Protein AF-A0ABD0QCH3-F1 (afdb_monomer_lite)

Organism: Cirrhinus mrigala (NCBI:txid683832)

Foldseek 3Di:
DADDPNDDDDQQDWDWDQDPLRFIWIKGFNPPVPRDIDIFGFQQWDDDPSDIDGAQDWDWDDDPNDIDIDGDRTTDD

Sequence (77 aa):
WCHDNGHNYRIGEKWDRHAENGHMMSCTCLGNGKGEFKCEPHESTCYDDGKLYQVGNQWQKEYLGAICTCTCYGGQQ

Secondary structure (DSSP, 8-state):
-EEETTEEE-TT-EEEEE-TTS-EEEEEE---SS--EEEEE-TTEEEETTEEEETT-EEEEEETTEEEEEE---S--

pLDDT: mean 91.64, std 6.99, range [50.69, 97.56]

Radius of gyration: 15.86 Å; chains: 1; bounding box: 35×22×40 Å

Structure (mmCIF, N/CA/C/O backbone):
data_AF-A0ABD0QCH3-F1
#
_entry.id   AF-A0ABD0QCH3-F1
#
loop_
_atom_site.group_PDB
_atom_site.id
_atom_site.type_symbol
_atom_site.label_atom_id
_atom_site.label_alt_id
_atom_site.label_comp_id
_atom_site.label_asym_id
_atom_site.label_entity_id
_atom_site.label_seq_id
_atom_site.pdbx_PDB_ins_code
_atom_site.Cartn_x
_atom_site.Cartn_y
_atom_site.Cartn_z
_atom_site.occupancy
_atom_site.B_iso_or_equiv
_atom_site.auth_seq_id
_atom_site.auth_comp_id
_atom_site.auth_asym_id
_atom_site.auth_atom_id
_atom_site.pdbx_PDB_model_num
ATOM 1 N N . TRP A 1 1 ? -14.458 1.097 18.304 1.00 91.88 1 TRP A N 1
ATOM 2 C CA . TRP A 1 1 ? -13.493 2.199 18.161 1.00 91.88 1 TRP A CA 1
ATOM 3 C C . TRP A 1 1 ? -12.105 1.608 18.106 1.00 91.88 1 TRP A C 1
ATOM 5 O O . TRP A 1 1 ? -11.875 0.625 18.802 1.00 91.88 1 TRP A O 1
ATOM 15 N N . CYS A 1 2 ? -11.234 2.173 17.280 1.00 97.00 2 CYS A N 1
ATOM 16 C CA . CYS A 1 2 ? -9.821 1.822 17.184 1.00 97.00 2 CYS A CA 1
ATOM 17 C C . CYS A 1 2 ? -8.977 3.032 17.570 1.00 97.00 2 CYS A C 1
ATOM 19 O O . CYS A 1 2 ? -9.422 4.169 17.404 1.00 97.00 2 CYS A O 1
ATOM 21 N N . HIS A 1 3 ? -7.782 2.775 18.085 1.00 95.25 3 HIS A N 1
ATOM 22 C CA . HIS A 1 3 ? -6.837 3.807 18.482 1.00 95.25 3 HIS A CA 1
ATOM 23 C C . HIS A 1 3 ? -5.502 3.554 17.784 1.00 95.25 3 HIS A C 1
ATOM 25 O O . HIS A 1 3 ? -4.950 2.463 17.913 1.00 95.25 3 HIS A O 1
ATOM 31 N N . ASP A 1 4 ? -5.006 4.542 17.046 1.00 94.25 4 ASP A N 1
ATOM 32 C CA . ASP A 1 4 ? -3.726 4.477 16.334 1.00 94.25 4 ASP A CA 1
ATOM 33 C C . ASP A 1 4 ? -3.071 5.864 16.353 1.00 94.25 4 ASP A C 1
ATOM 35 O O . ASP A 1 4 ? -3.745 6.870 16.140 1.00 94.25 4 ASP A O 1
ATOM 39 N N . ASN A 1 5 ? -1.772 5.927 16.665 1.00 91.50 5 ASN A N 1
ATOM 40 C CA . ASN A 1 5 ? -0.971 7.161 16.718 1.00 91.50 5 ASN A CA 1
ATOM 41 C C . ASN A 1 5 ? -1.623 8.355 17.457 1.00 91.50 5 ASN A C 1
ATOM 43 O O . ASN A 1 5 ? -1.489 9.503 17.041 1.00 91.50 5 ASN A O 1
ATOM 47 N N . GLY A 1 6 ? -2.336 8.105 18.561 1.00 92.19 6 GLY A N 1
ATOM 48 C CA . GLY A 1 6 ? -2.995 9.159 19.345 1.00 92.19 6 GLY A CA 1
ATOM 49 C C . GLY A 1 6 ? -4.344 9.631 18.786 1.00 92.19 6 GLY A C 1
ATOM 50 O O . GLY A 1 6 ? -5.007 10.456 19.415 1.00 92.19 6 GLY A O 1
ATOM 51 N N . HIS A 1 7 ? -4.791 9.080 17.657 1.00 94.88 7 HIS A N 1
ATOM 52 C CA . HIS A 1 7 ? -6.090 9.348 17.049 1.00 94.88 7 HIS A CA 1
ATOM 53 C C . HIS A 1 7 ? -7.083 8.212 17.317 1.00 94.88 7 HIS A C 1
ATOM 55 O O . HIS A 1 7 ? -6.710 7.062 17.553 1.00 94.88 7 HIS A O 1
ATOM 61 N N . ASN A 1 8 ? -8.375 8.548 17.295 1.00 95.62 8 ASN A N 1
ATOM 62 C CA . ASN A 1 8 ? -9.464 7.598 17.502 1.00 95.62 8 ASN A CA 1
ATOM 63 C C . ASN A 1 8 ? -10.302 7.484 16.234 1.00 95.62 8 ASN A C 1
ATOM 65 O O . ASN A 1 8 ? -10.776 8.495 15.724 1.00 95.62 8 ASN A O 1
ATOM 69 N N . TYR A 1 9 ? -10.547 6.250 15.809 1.00 97.12 9 TYR A N 1
ATOM 70 C CA . TYR A 1 9 ? -11.273 5.924 14.586 1.00 97.12 9 TYR A CA 1
ATOM 71 C C . TYR A 1 9 ? -12.522 5.100 14.908 1.00 97.12 9 TYR A C 1
ATOM 73 O O . TYR A 1 9 ? -12.512 4.195 15.760 1.00 97.12 9 TYR A O 1
ATOM 81 N N . ARG A 1 10 ? -13.634 5.415 14.245 1.00 97.12 10 ARG A N 1
ATOM 82 C CA . ARG A 1 10 ? -14.895 4.668 14.353 1.00 97.12 10 ARG A CA 1
ATOM 83 C C . ARG A 1 10 ? -14.790 3.343 13.607 1.00 97.12 10 ARG A C 1
ATOM 85 O O . ARG A 1 10 ? -13.990 3.188 12.698 1.00 97.12 10 ARG A O 1
ATOM 92 N N . ILE A 1 11 ? -15.617 2.370 13.984 1.00 96.88 11 ILE A N 1
ATOM 93 C CA . ILE A 1 11 ? -15.689 1.095 13.253 1.00 96.88 11 ILE A CA 1
ATOM 94 C C . ILE A 1 11 ? -16.134 1.375 11.812 1.00 96.88 11 ILE A C 1
ATOM 96 O O . ILE A 1 11 ? -17.117 2.085 11.611 1.00 96.88 11 ILE A O 1
ATOM 100 N N . GLY A 1 12 ? -15.396 0.839 10.840 1.00 95.56 12 GLY A N 1
ATOM 101 C CA . GLY A 1 12 ? -15.568 1.087 9.406 1.00 95.56 12 GLY A CA 1
ATOM 102 C C . GLY A 1 12 ? -14.842 2.327 8.874 1.00 95.56 12 GLY A C 1
ATOM 103 O O . GLY A 1 12 ? -14.762 2.499 7.662 1.00 95.56 12 GLY A O 1
ATOM 104 N N . GLU A 1 13 ? -14.296 3.176 9.746 1.00 97.00 13 GLU A N 1
ATOM 105 C CA . GLU A 1 13 ? -13.518 4.343 9.333 1.00 97.00 13 GLU A CA 1
ATOM 106 C C . GLU A 1 13 ? -12.174 3.915 8.742 1.00 97.00 13 GLU A C 1
ATOM 108 O O . GLU A 1 13 ? -11.541 2.972 9.240 1.00 97.00 13 GLU A O 1
ATOM 113 N N . LYS A 1 14 ? -11.760 4.622 7.685 1.00 95.62 14 LYS A N 1
ATOM 114 C CA . LYS A 1 14 ? -10.479 4.432 7.009 1.00 95.62 14 LYS A CA 1
ATOM 115 C C . LYS A 1 14 ? -9.569 5.638 7.203 1.00 95.62 14 LYS A C 1
ATOM 117 O O . LYS A 1 14 ? -10.059 6.765 7.219 1.00 95.62 14 LYS A O 1
ATOM 122 N N . TRP A 1 15 ? -8.266 5.406 7.321 1.00 95.44 15 TRP A N 1
ATOM 123 C CA . TRP A 1 15 ? -7.264 6.467 7.424 1.00 95.44 15 TRP A CA 1
ATOM 124 C C . TRP A 1 15 ? -5.940 6.066 6.790 1.00 95.44 15 TRP A C 1
ATOM 126 O O . TRP A 1 15 ? -5.625 4.881 6.672 1.00 95.44 15 TRP A O 1
ATOM 136 N N . ASP A 1 16 ? -5.155 7.079 6.444 1.00 93.75 16 ASP A N 1
ATOM 137 C CA . ASP A 1 16 ? -3.804 6.907 5.933 1.00 93.75 16 ASP A CA 1
ATOM 138 C C . ASP A 1 16 ? -2.802 6.800 7.080 1.00 93.75 16 ASP A C 1
ATOM 140 O O . ASP A 1 16 ? -2.818 7.582 8.037 1.00 93.75 16 ASP A O 1
ATOM 144 N N . ARG A 1 17 ? -1.907 5.821 6.976 1.00 92.12 17 ARG A N 1
ATOM 145 C CA . ARG A 1 17 ? -0.885 5.519 7.976 1.00 92.12 17 ARG A CA 1
ATOM 146 C C . ARG A 1 17 ? 0.469 5.358 7.306 1.00 92.12 17 ARG A C 1
ATOM 148 O O . ARG A 1 17 ? 0.619 4.578 6.370 1.00 92.12 17 ARG A O 1
ATOM 155 N N . HIS A 1 18 ? 1.479 6.037 7.843 1.00 88.81 18 HIS A N 1
ATOM 156 C CA . HIS A 1 18 ? 2.871 5.748 7.509 1.00 88.81 18 HIS A CA 1
ATOM 157 C C . HIS A 1 18 ? 3.325 4.517 8.304 1.00 88.81 18 HIS A C 1
ATOM 159 O O . HIS A 1 18 ? 3.328 4.537 9.536 1.00 88.81 18 HIS A O 1
ATOM 165 N N . ALA A 1 19 ? 3.688 3.446 7.606 1.00 84.75 19 ALA A N 1
ATOM 166 C CA . ALA A 1 19 ? 4.351 2.289 8.189 1.00 84.75 19 ALA A CA 1
ATOM 167 C C . ALA A 1 19 ? 5.789 2.636 8.618 1.00 84.75 19 ALA A C 1
ATOM 169 O O . ALA A 1 19 ? 6.358 3.638 8.186 1.00 84.75 19 ALA A O 1
ATOM 170 N N . GLU A 1 20 ? 6.400 1.788 9.448 1.00 85.00 20 GLU A N 1
ATOM 171 C CA . GLU A 1 20 ? 7.759 2.003 9.982 1.00 85.00 20 GLU A CA 1
ATOM 172 C C . GLU A 1 20 ? 8.831 2.116 8.887 1.00 85.00 20 GLU A C 1
ATOM 174 O O . GLU A 1 20 ? 9.825 2.818 9.047 1.00 85.00 20 GLU A O 1
ATOM 179 N N . ASN A 1 21 ? 8.608 1.468 7.743 1.00 82.06 21 ASN A N 1
ATOM 180 C CA . ASN A 1 21 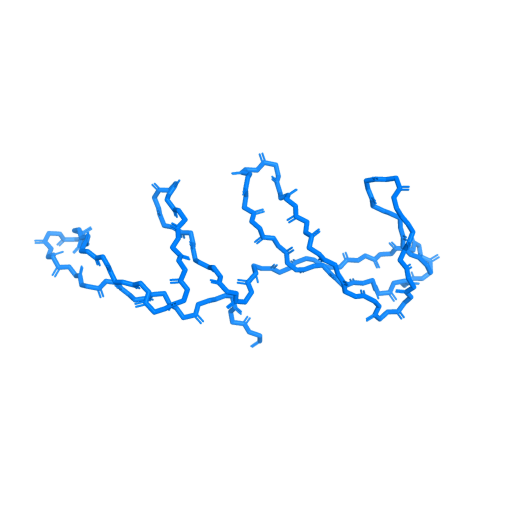? 9.465 1.547 6.559 1.00 82.06 21 ASN A CA 1
ATOM 181 C C . ASN A 1 21 ? 9.183 2.779 5.672 1.00 82.06 21 ASN A C 1
ATOM 183 O O . ASN A 1 21 ? 9.716 2.876 4.570 1.00 82.06 21 ASN A O 1
ATOM 187 N N . GLY A 1 22 ? 8.322 3.699 6.117 1.00 82.00 22 GLY A N 1
ATOM 188 C CA . GLY A 1 22 ? 7.908 4.885 5.368 1.00 82.00 22 GLY A CA 1
ATOM 189 C C . GLY A 1 22 ? 6.847 4.621 4.298 1.00 82.00 22 GLY A C 1
ATOM 190 O O . GLY A 1 22 ? 6.470 5.546 3.578 1.00 82.00 22 GLY A O 1
ATOM 191 N N . HIS A 1 23 ? 6.349 3.386 4.170 1.00 86.38 23 HIS A N 1
ATOM 192 C CA . HIS A 1 23 ? 5.309 3.074 3.196 1.00 86.38 23 HIS A CA 1
ATOM 193 C C . HIS A 1 23 ? 3.958 3.626 3.648 1.00 86.38 23 HIS A C 1
ATOM 195 O O . HIS A 1 23 ? 3.599 3.570 4.821 1.00 86.38 23 HIS A O 1
ATOM 201 N N . MET A 1 24 ? 3.191 4.126 2.693 1.00 89.06 24 MET A N 1
ATOM 202 C CA . MET A 1 24 ? 1.837 4.593 2.894 1.00 89.06 24 MET A CA 1
ATOM 203 C C . MET A 1 24 ? 0.883 3.414 2.852 1.00 89.06 24 MET A C 1
ATOM 205 O O . MET A 1 24 ? 0.913 2.598 1.926 1.00 89.06 24 MET A O 1
ATOM 209 N N . MET A 1 25 ? 0.046 3.331 3.875 1.00 92.00 25 MET A N 1
ATOM 210 C CA . MET A 1 25 ? -0.947 2.289 4.044 1.00 92.00 25 MET A CA 1
ATOM 211 C C . MET A 1 25 ? -2.322 2.902 4.247 1.00 92.00 25 MET A C 1
ATOM 213 O O . MET A 1 25 ? -2.452 3.923 4.917 1.00 92.00 25 MET A O 1
ATOM 217 N N . SER A 1 26 ? -3.343 2.227 3.734 1.00 93.44 26 SER A N 1
ATOM 218 C CA . SER A 1 26 ? -4.730 2.508 4.076 1.00 93.44 26 SER A CA 1
ATOM 219 C C . SER A 1 26 ? -5.164 1.551 5.178 1.00 93.44 26 SER A C 1
ATOM 221 O O . SER A 1 26 ? -5.128 0.331 5.008 1.00 93.44 26 SER A O 1
ATOM 223 N N . CYS A 1 27 ? -5.537 2.091 6.331 1.00 95.25 27 CYS A N 1
ATOM 224 C CA . CYS A 1 27 ? -6.005 1.325 7.476 1.00 95.25 27 CYS A CA 1
ATOM 225 C C . CYS A 1 27 ? -7.519 1.431 7.620 1.00 95.25 27 CYS A C 1
ATOM 227 O O . CYS A 1 27 ? -8.093 2.472 7.334 1.00 95.25 27 CYS A O 1
ATOM 229 N N . THR A 1 28 ? -8.169 0.361 8.076 1.00 96.56 28 THR A N 1
ATOM 230 C CA . THR A 1 28 ? -9.609 0.303 8.354 1.00 96.56 28 THR A CA 1
ATOM 231 C C . THR A 1 28 ? -9.850 -0.235 9.759 1.00 96.56 28 THR A C 1
ATOM 233 O O . THR A 1 28 ? -9.343 -1.300 10.124 1.00 96.56 28 THR A O 1
ATOM 236 N N . CYS A 1 29 ? -10.668 0.466 10.544 1.00 97.56 29 CYS A N 1
ATOM 237 C CA . CYS A 1 29 ? -11.030 0.030 11.888 1.00 97.56 29 CYS A CA 1
ATOM 238 C C . CYS A 1 29 ? -12.085 -1.080 11.832 1.00 97.56 29 CYS A C 1
ATOM 240 O O . CYS A 1 29 ? -13.212 -0.859 11.393 1.00 97.56 29 CYS A O 1
ATOM 242 N N . LEU A 1 30 ? -11.741 -2.263 12.336 1.00 97.12 30 LEU A N 1
ATOM 243 C CA . LEU A 1 30 ? -12.645 -3.415 12.419 1.00 97.12 30 LEU A CA 1
ATOM 244 C C . LEU A 1 30 ? -13.375 -3.445 13.764 1.00 97.12 30 LEU A C 1
ATOM 246 O O . LEU A 1 30 ? -14.538 -3.820 13.851 1.00 97.12 30 LEU A O 1
ATOM 250 N N . GLY A 1 31 ? -12.700 -3.012 14.830 1.00 93.12 31 GLY A N 1
ATOM 251 C CA . GLY A 1 31 ? -13.296 -2.846 16.147 1.00 93.12 31 GLY A CA 1
ATOM 252 C C . GLY A 1 31 ? -13.761 -4.133 16.824 1.00 93.12 31 GLY A C 1
ATOM 253 O O . GLY A 1 31 ? -14.554 -4.009 17.750 1.00 93.12 31 GLY A O 1
ATOM 254 N N . ASN A 1 32 ? -13.270 -5.310 16.404 1.00 92.81 32 ASN A N 1
ATOM 255 C CA . ASN A 1 32 ? -13.592 -6.677 16.866 1.00 92.81 32 ASN A CA 1
ATOM 256 C C . ASN A 1 32 ? -13.458 -6.900 18.397 1.00 92.81 32 ASN A C 1
ATOM 258 O O . ASN A 1 32 ? -12.624 -7.671 18.862 1.00 92.81 32 ASN A O 1
ATOM 262 N N . GLY A 1 33 ? -14.211 -6.170 19.220 1.00 89.00 33 GLY A N 1
ATOM 263 C CA . GLY A 1 33 ? -14.173 -6.181 20.688 1.00 89.00 33 GLY A CA 1
ATOM 264 C C . GLY A 1 33 ? -12.939 -5.531 21.332 1.00 89.00 33 GLY A C 1
ATOM 265 O O . GLY A 1 33 ? -13.040 -5.019 22.440 1.00 89.00 33 GLY A O 1
ATOM 266 N N . LYS A 1 34 ? -11.792 -5.500 20.642 1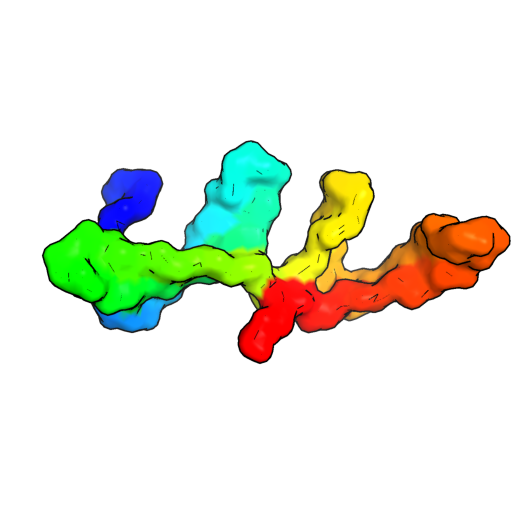.00 93.56 34 LYS A N 1
ATOM 267 C CA . LYS A 1 34 ? -10.491 -5.030 21.171 1.00 93.56 34 LYS A CA 1
ATOM 268 C C . LYS A 1 34 ? -9.911 -3.790 20.471 1.00 93.56 34 LYS A C 1
ATOM 270 O O . LYS A 1 34 ? -8.770 -3.429 20.724 1.00 93.56 34 LYS A O 1
ATOM 275 N N . GLY A 1 35 ? -10.664 -3.170 19.558 1.00 94.25 35 GLY A N 1
ATOM 276 C CA . GLY A 1 35 ? -10.170 -2.045 18.748 1.00 94.25 35 GLY A CA 1
ATOM 277 C C . GLY A 1 35 ? -9.210 -2.448 17.625 1.00 94.25 35 GLY A C 1
ATOM 278 O O . GLY A 1 35 ? -8.322 -1.685 17.265 1.00 94.25 35 GLY A O 1
ATOM 279 N N . GLU A 1 36 ? -9.392 -3.652 17.079 1.00 96.75 36 GLU A N 1
ATOM 280 C CA . GLU A 1 36 ? -8.599 -4.179 15.965 1.00 96.75 36 GLU A CA 1
ATOM 281 C C . GLU A 1 36 ? -8.788 -3.369 14.680 1.00 96.75 36 GLU A C 1
ATOM 283 O O . GLU A 1 36 ? -9.908 -2.985 14.345 1.00 96.75 36 GLU A O 1
ATOM 288 N N . PHE A 1 37 ? -7.710 -3.168 13.932 1.00 96.69 37 PHE A N 1
ATOM 289 C CA . PHE A 1 37 ? -7.723 -2.551 12.613 1.00 96.69 37 PHE A CA 1
ATOM 290 C C . PHE A 1 37 ? -6.792 -3.308 11.664 1.00 96.69 37 PHE A C 1
ATOM 292 O O . PHE A 1 37 ? -5.852 -3.969 12.103 1.00 96.69 37 PHE A O 1
ATOM 299 N N . LYS A 1 38 ? -7.072 -3.229 10.363 1.00 94.81 38 LYS A N 1
ATOM 300 C CA . LYS A 1 38 ? -6.254 -3.826 9.298 1.00 94.81 38 LYS A CA 1
ATOM 301 C C . LYS A 1 38 ? -5.672 -2.709 8.449 1.00 94.81 38 LYS A C 1
ATOM 303 O O . LYS A 1 38 ? -6.387 -1.753 8.186 1.00 94.81 38 LYS A O 1
ATOM 308 N N . CYS A 1 39 ? -4.428 -2.848 8.007 1.00 93.44 39 CYS A N 1
ATOM 309 C CA . CYS A 1 39 ? -3.806 -1.930 7.061 1.00 93.44 39 CYS A CA 1
ATOM 310 C C . CYS A 1 39 ? -3.387 -2.675 5.795 1.00 93.44 39 CYS A C 1
ATOM 312 O O . CYS A 1 39 ? -2.842 -3.776 5.872 1.00 93.44 39 CYS A O 1
ATOM 314 N N . GLU A 1 40 ? -3.621 -2.055 4.647 1.00 91.44 40 GLU A N 1
ATOM 315 C CA . GLU A 1 40 ? -3.290 -2.555 3.313 1.00 91.44 40 GLU A CA 1
ATOM 316 C C . GLU A 1 40 ? -2.432 -1.516 2.574 1.00 91.44 40 GLU A C 1
ATOM 318 O O . GLU A 1 40 ? -2.442 -0.342 2.958 1.00 91.44 40 GLU A O 1
ATOM 323 N N . PRO A 1 41 ? -1.643 -1.910 1.556 1.00 88.75 41 PRO A N 1
ATOM 324 C CA . PRO A 1 41 ? -0.915 -0.950 0.731 1.00 88.75 41 PRO A CA 1
ATOM 325 C C . PRO A 1 41 ? -1.856 0.121 0.174 1.00 88.75 41 PRO A C 1
ATOM 327 O O . PRO A 1 41 ? -2.986 -0.181 -0.207 1.00 88.75 41 PRO A O 1
ATOM 330 N N . HIS A 1 42 ? -1.402 1.371 0.142 1.00 91.25 42 HIS A N 1
ATOM 331 C CA . HIS A 1 42 ? -2.239 2.469 -0.324 1.00 91.25 42 HIS A CA 1
ATOM 332 C C . HIS A 1 42 ? -2.598 2.317 -1.812 1.00 91.25 42 HIS A C 1
ATOM 334 O O . HIS A 1 42 ? -1.749 2.012 -2.651 1.00 91.25 42 HIS A O 1
ATOM 340 N N . GLU A 1 43 ? -3.861 2.567 -2.160 1.00 88.94 43 GLU A N 1
ATOM 341 C CA . GLU A 1 43 ? -4.390 2.346 -3.514 1.00 88.94 43 GLU A CA 1
ATOM 342 C C . GLU A 1 43 ? -3.750 3.247 -4.580 1.00 88.94 43 GLU A C 1
ATOM 344 O O . GLU A 1 43 ? -3.797 2.940 -5.764 1.00 88.94 43 GLU A O 1
ATOM 349 N N . SER A 1 44 ? -3.113 4.349 -4.178 1.00 90.38 44 SER A N 1
ATOM 350 C CA . SER A 1 44 ? -2.457 5.275 -5.108 1.00 90.38 44 SER A CA 1
ATOM 351 C C . SER A 1 44 ? -0.948 5.069 -5.263 1.00 90.38 44 SER A C 1
ATOM 353 O O . SER A 1 44 ? -0.331 5.779 -6.064 1.00 90.38 44 SER A O 1
ATOM 355 N N . THR A 1 45 ? -0.330 4.140 -4.523 1.00 90.62 45 THR A N 1
ATOM 356 C CA . THR A 1 45 ? 1.132 3.985 -4.525 1.00 90.62 45 THR A CA 1
ATOM 357 C C . THR A 1 45 ? 1.594 2.538 -4.673 1.00 90.62 45 THR A C 1
ATOM 359 O O . THR A 1 45 ? 0.931 1.588 -4.266 1.00 90.62 45 THR A O 1
ATOM 362 N N . CYS A 1 46 ? 2.774 2.373 -5.266 1.00 90.94 46 CYS A N 1
ATOM 363 C CA . CYS A 1 46 ? 3.527 1.127 -5.304 1.00 90.94 46 CYS A CA 1
ATOM 364 C C . CYS A 1 46 ? 4.919 1.355 -4.729 1.00 90.94 46 CYS A C 1
ATOM 366 O O . CYS A 1 46 ? 5.476 2.450 -4.821 1.00 90.94 46 CYS A O 1
ATOM 368 N N . TYR A 1 47 ? 5.495 0.286 -4.192 1.00 89.75 47 TYR A N 1
ATOM 369 C CA . TYR A 1 47 ? 6.837 0.280 -3.631 1.00 89.75 47 TYR A CA 1
ATOM 370 C C . TYR A 1 47 ? 7.660 -0.789 -4.343 1.00 89.75 47 TYR A C 1
ATOM 372 O O . TYR A 1 47 ? 7.261 -1.951 -4.366 1.00 89.75 47 TYR A O 1
ATOM 380 N N . ASP A 1 48 ? 8.791 -0.399 -4.927 1.00 90.38 48 ASP A N 1
ATOM 381 C CA . ASP A 1 48 ? 9.749 -1.320 -5.552 1.00 90.38 48 ASP A CA 1
ATOM 382 C C . ASP A 1 48 ? 11.164 -0.806 -5.279 1.00 90.38 48 ASP A C 1
ATOM 384 O O . ASP A 1 48 ? 11.437 0.378 -5.468 1.00 90.38 48 ASP A O 1
ATOM 388 N N . ASP A 1 49 ? 12.043 -1.681 -4.789 1.00 88.69 49 ASP A N 1
ATOM 389 C CA . ASP A 1 49 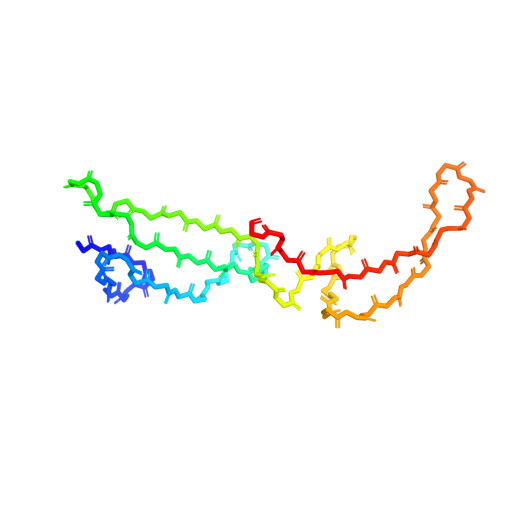? 13.455 -1.376 -4.498 1.00 88.69 49 ASP A CA 1
ATOM 390 C C . ASP A 1 49 ? 13.678 -0.085 -3.671 1.00 88.69 49 ASP A C 1
ATOM 392 O O . ASP A 1 49 ? 14.503 0.772 -3.988 1.00 88.69 49 ASP A O 1
ATOM 396 N N . GLY A 1 50 ? 12.861 0.108 -2.628 1.00 86.31 50 GLY A N 1
ATOM 397 C CA . GLY A 1 50 ? 12.925 1.283 -1.745 1.00 86.31 50 GLY A CA 1
ATOM 398 C C . GLY A 1 50 ? 12.434 2.594 -2.373 1.00 86.31 50 GLY A C 1
ATOM 399 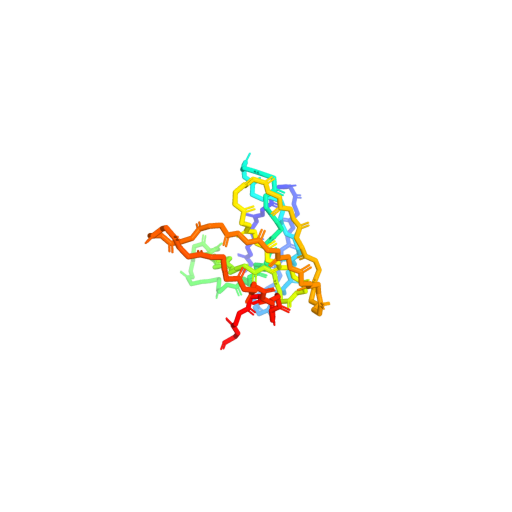O O . GLY A 1 50 ? 12.492 3.640 -1.727 1.00 86.31 50 GLY A O 1
ATOM 400 N N . LYS A 1 51 ? 11.933 2.562 -3.612 1.00 88.94 51 LYS A N 1
ATOM 401 C CA . LYS A 1 51 ? 11.349 3.716 -4.299 1.00 88.94 51 LYS A CA 1
ATOM 402 C C . LYS A 1 51 ? 9.830 3.662 -4.254 1.00 88.94 51 LYS A C 1
ATOM 404 O O . LYS A 1 51 ? 9.216 2.601 -4.366 1.00 88.94 51 LYS A O 1
ATOM 409 N N . LEU A 1 52 ? 9.241 4.845 -4.119 1.00 88.62 52 LEU A N 1
ATOM 410 C CA . LEU A 1 52 ? 7.804 5.062 -4.168 1.00 88.62 52 LEU A CA 1
ATOM 411 C C . LEU A 1 52 ? 7.404 5.487 -5.580 1.00 88.62 52 LEU A C 1
ATOM 413 O O . LEU A 1 52 ? 7.963 6.433 -6.136 1.00 88.62 52 LEU A O 1
ATOM 417 N N . TYR A 1 53 ? 6.405 4.808 -6.125 1.00 91.44 53 TYR A N 1
ATOM 418 C CA . TYR A 1 53 ? 5.821 5.082 -7.430 1.00 91.44 53 TYR A CA 1
ATOM 419 C C . TYR A 1 53 ? 4.343 5.409 -7.259 1.00 91.44 53 TYR A C 1
ATOM 421 O O . TYR A 1 53 ? 3.641 4.745 -6.502 1.00 91.44 53 TYR A O 1
ATOM 429 N N . GLN A 1 54 ? 3.866 6.430 -7.961 1.00 92.06 54 GLN A N 1
ATOM 430 C CA . GLN A 1 54 ? 2.441 6.740 -8.047 1.00 92.06 54 GLN A CA 1
ATOM 431 C C . GLN A 1 54 ? 1.781 5.863 -9.115 1.00 92.06 54 GLN A C 1
ATOM 433 O O . GLN A 1 54 ? 2.442 5.424 -10.063 1.00 92.06 54 GLN A O 1
ATOM 438 N N . VAL A 1 55 ? 0.472 5.638 -8.995 1.00 93.12 55 VAL A N 1
ATOM 439 C CA . VAL A 1 55 ? -0.317 4.955 -10.035 1.00 93.12 55 VAL A CA 1
ATOM 440 C C . VAL A 1 55 ? -0.063 5.582 -11.410 1.00 93.12 55 VAL A C 1
ATOM 442 O O . VAL A 1 55 ? -0.045 6.802 -11.572 1.00 93.12 55 VAL A O 1
ATOM 445 N N . GLY A 1 56 ? 0.171 4.727 -12.406 1.00 94.00 56 GLY A N 1
ATOM 446 C CA . GLY A 1 56 ? 0.505 5.120 -13.775 1.00 94.00 56 GLY A CA 1
ATOM 447 C C . GLY A 1 56 ? 1.995 5.364 -14.024 1.00 94.00 56 GLY A C 1
ATOM 448 O O . GLY A 1 56 ? 2.404 5.452 -15.181 1.00 94.00 56 GLY A O 1
ATOM 449 N N . ASN A 1 57 ? 2.839 5.431 -12.988 1.00 95.75 57 ASN A N 1
ATOM 450 C CA . ASN A 1 57 ? 4.286 5.461 -13.192 1.00 95.75 57 ASN A CA 1
ATOM 451 C C . ASN A 1 57 ? 4.780 4.146 -13.800 1.00 95.75 57 ASN A C 1
ATOM 453 O O . ASN A 1 57 ? 4.322 3.058 -13.438 1.00 95.75 57 ASN A O 1
ATOM 457 N N . GLN A 1 58 ? 5.764 4.272 -14.687 1.00 96.81 58 GLN A N 1
ATOM 458 C CA . GLN A 1 58 ? 6.477 3.156 -15.286 1.00 96.81 58 GLN A CA 1
ATOM 459 C C . GLN A 1 58 ? 7.972 3.315 -15.058 1.00 96.81 58 GLN A C 1
ATOM 461 O O . GLN A 1 58 ? 8.505 4.424 -15.117 1.00 96.81 58 GLN A O 1
ATOM 466 N N . TRP A 1 59 ? 8.649 2.203 -14.800 1.00 95.62 59 TRP A N 1
ATOM 467 C CA . TRP A 1 59 ? 10.099 2.170 -14.652 1.00 9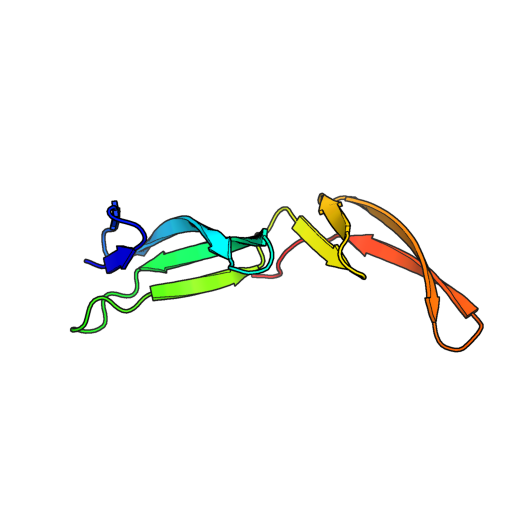5.62 59 TRP A CA 1
ATOM 468 C C . TRP A 1 59 ? 10.661 0.887 -15.244 1.00 95.62 59 TRP A C 1
ATOM 470 O O . TRP A 1 59 ? 9.967 -0.123 -15.353 1.00 95.62 59 TRP A O 1
ATOM 480 N N . GLN A 1 60 ? 11.926 0.938 -15.648 1.00 95.94 60 GLN A N 1
ATOM 481 C CA . GLN A 1 60 ? 12.645 -0.234 -16.127 1.00 95.94 60 GLN A CA 1
ATOM 482 C C . GLN A 1 60 ? 13.427 -0.868 -14.981 1.00 95.94 60 GLN A C 1
ATOM 484 O O . GLN A 1 60 ? 14.043 -0.156 -14.184 1.00 95.94 60 GLN A O 1
ATOM 489 N N . LYS A 1 61 ? 13.417 -2.200 -14.913 1.00 94.38 61 LYS A N 1
ATOM 490 C CA . LYS A 1 61 ? 14.281 -2.967 -14.014 1.00 94.38 61 LYS A CA 1
ATOM 491 C C . LYS A 1 61 ? 14.796 -4.226 -14.680 1.00 94.38 61 LYS A C 1
ATOM 493 O O . LYS A 1 61 ? 14.134 -4.785 -15.550 1.00 94.38 61 LYS A O 1
ATOM 498 N N . GLU A 1 62 ? 15.961 -4.679 -14.246 1.00 94.88 62 GLU A N 1
ATOM 499 C CA . GLU A 1 62 ? 16.474 -5.979 -14.652 1.00 94.88 62 GLU A CA 1
ATOM 500 C C . GLU A 1 62 ? 15.815 -7.080 -13.815 1.00 94.88 62 GLU A C 1
ATOM 502 O O . GLU A 1 62 ? 15.763 -7.011 -12.587 1.00 94.88 62 GLU A O 1
ATOM 507 N N . TYR A 1 63 ? 15.296 -8.100 -14.485 1.00 90.75 63 TYR A N 1
ATOM 508 C CA . TYR A 1 63 ? 14.736 -9.290 -13.874 1.00 90.75 63 TYR A CA 1
ATOM 509 C C . TYR A 1 63 ? 15.303 -10.512 -14.591 1.00 90.75 63 TYR A C 1
ATOM 511 O O . TYR A 1 63 ? 15.054 -10.716 -15.778 1.00 90.75 63 TYR A O 1
ATOM 519 N N . LEU A 1 64 ? 16.097 -11.311 -13.871 1.00 93.31 64 LEU A N 1
ATOM 520 C CA . LEU A 1 64 ? 16.738 -12.528 -14.391 1.00 93.31 64 LEU A CA 1
ATOM 521 C C . LEU A 1 64 ? 17.529 -12.303 -15.701 1.00 93.31 64 LEU A C 1
ATOM 523 O O . LEU A 1 64 ? 17.493 -13.140 -16.600 1.00 93.31 64 LEU A O 1
ATOM 527 N N . GLY A 1 65 ? 18.235 -11.172 -15.820 1.00 93.94 65 GLY A N 1
ATOM 528 C CA . GLY A 1 65 ? 19.039 -10.836 -17.004 1.00 93.94 65 GLY A CA 1
ATOM 529 C C . GLY A 1 65 ? 18.270 -10.177 -18.155 1.00 93.94 65 GLY A C 1
ATOM 530 O O . GLY A 1 65 ? 18.865 -9.890 -19.192 1.00 93.94 65 GLY A O 1
ATOM 531 N N . ALA A 1 66 ? 16.966 -9.923 -18.004 1.00 96.12 66 ALA A N 1
ATOM 532 C CA . ALA A 1 66 ? 16.153 -9.198 -18.980 1.00 96.12 66 ALA A CA 1
ATOM 533 C C . ALA A 1 66 ? 15.683 -7.849 -18.421 1.00 96.12 66 ALA A C 1
ATOM 535 O O . ALA A 1 66 ? 15.332 -7.745 -17.249 1.00 96.12 66 ALA A O 1
ATOM 536 N N . ILE A 1 67 ? 15.624 -6.813 -19.263 1.00 96.12 67 ILE A N 1
ATOM 537 C CA . ILE A 1 67 ? 15.032 -5.524 -18.882 1.00 96.12 67 ILE A CA 1
ATOM 538 C C . ILE A 1 67 ? 13.511 -5.623 -19.029 1.00 96.12 67 ILE A C 1
ATOM 540 O O . ILE A 1 67 ? 12.993 -5.811 -20.130 1.00 96.12 67 ILE A O 1
ATOM 544 N N . CYS A 1 68 ? 12.795 -5.471 -17.920 1.00 95.50 68 CYS A N 1
ATOM 545 C CA . CYS A 1 68 ? 11.339 -5.446 -17.859 1.00 95.50 68 CYS A CA 1
ATOM 546 C C . CYS A 1 68 ? 10.828 -4.030 -17.583 1.00 95.50 68 CYS A C 1
ATOM 548 O O . CYS A 1 68 ? 11.454 -3.261 -16.852 1.00 95.50 68 CYS A O 1
ATOM 550 N N . THR A 1 69 ? 9.650 -3.713 -18.120 1.00 95.81 69 THR A N 1
ATOM 551 C CA . THR A 1 69 ? 8.914 -2.490 -17.779 1.00 95.81 69 THR A CA 1
ATOM 552 C C . THR A 1 69 ? 7.903 -2.805 -16.685 1.00 95.81 69 THR A C 1
ATOM 554 O O . THR A 1 69 ? 6.951 -3.553 -16.903 1.00 95.81 69 THR A O 1
ATOM 557 N N . CYS A 1 70 ? 8.092 -2.213 -15.514 1.00 94.81 70 CYS A N 1
ATOM 558 C CA . CYS A 1 70 ? 7.120 -2.225 -14.433 1.00 94.81 7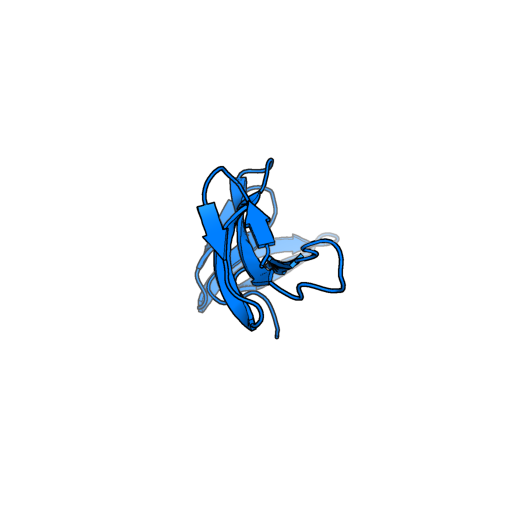0 CYS A CA 1
ATOM 559 C C . CYS A 1 70 ? 6.110 -1.095 -14.619 1.00 94.81 70 CYS A C 1
ATOM 561 O O . CYS A 1 70 ? 6.455 -0.021 -15.108 1.00 94.81 70 CYS A O 1
ATOM 563 N N . THR A 1 71 ? 4.868 -1.324 -14.196 1.00 95.56 71 THR A N 1
ATOM 564 C CA . THR A 1 71 ? 3.817 -0.300 -14.137 1.00 95.56 71 THR A CA 1
ATOM 565 C C . THR A 1 71 ? 3.161 -0.353 -12.768 1.00 95.56 71 THR A C 1
ATOM 567 O O . THR A 1 71 ? 2.802 -1.434 -12.302 1.00 95.56 71 THR A O 1
ATOM 570 N N . CYS A 1 72 ? 3.002 0.800 -12.122 1.00 94.25 72 CYS A N 1
ATOM 571 C CA . CYS A 1 72 ? 2.284 0.879 -10.858 1.00 94.25 72 CYS A CA 1
ATOM 572 C C . CYS A 1 72 ? 0.772 0.968 -11.089 1.00 94.25 72 CYS A C 1
ATOM 574 O O . CYS A 1 72 ? 0.294 1.922 -11.706 1.00 94.25 72 CYS A O 1
ATOM 576 N N . TYR A 1 73 ? 0.033 0.006 -10.536 1.00 92.25 73 TYR A N 1
ATOM 577 C CA . TYR A 1 73 ? -1.435 -0.010 -10.512 1.00 92.25 73 TYR A CA 1
ATOM 578 C C . TYR A 1 73 ? -2.026 0.299 -9.126 1.00 92.25 73 TYR A C 1
ATOM 580 O O . TYR A 1 73 ? -3.244 0.371 -9.003 1.00 92.25 73 TYR A O 1
ATOM 588 N N . GLY A 1 74 ? -1.177 0.524 -8.116 1.00 89.06 74 GLY A N 1
ATOM 589 C CA . GLY A 1 74 ? -1.581 0.795 -6.735 1.00 89.06 74 GLY A CA 1
ATOM 590 C C . GLY A 1 74 ? -1.732 -0.459 -5.872 1.00 89.06 74 GLY A C 1
ATOM 591 O O . GLY A 1 74 ? -1.544 -1.583 -6.345 1.00 89.06 74 GLY A O 1
ATOM 592 N N . GLY A 1 75 ? -2.062 -0.266 -4.593 1.00 79.94 75 GLY A N 1
ATOM 593 C CA . GLY A 1 75 ? -2.491 -1.336 -3.694 1.00 79.94 75 GLY A CA 1
ATOM 594 C C . GLY A 1 75 ? -3.837 -1.915 -4.133 1.00 79.94 75 GLY A C 1
ATOM 595 O O . GLY A 1 75 ? -4.863 -1.253 -4.024 1.00 79.94 75 GLY A O 1
ATOM 596 N N . GLN A 1 76 ? -3.818 -3.136 -4.667 1.00 61.69 76 GLN A N 1
ATOM 597 C CA . GLN A 1 76 ? -5.003 -3.860 -5.132 1.00 61.69 76 GLN A CA 1
ATOM 598 C C . GLN A 1 76 ? -5.997 -4.077 -3.971 1.00 61.69 76 GLN A C 1
ATOM 600 O O . GLN A 1 76 ? -5.602 -4.621 -2.939 1.00 61.69 76 GLN A O 1
ATOM 605 N N . GLN A 1 77 ? -7.253 -3.636 -4.146 1.00 50.69 77 GLN A N 1
ATOM 606 C CA . GLN A 1 77 ? -8.384 -3.942 -3.250 1.00 50.69 77 GLN A CA 1
ATOM 607 C C . GLN A 1 77 ? -8.837 -5.400 -3.391 1.00 50.69 77 GLN A C 1
ATOM 609 O O . GLN A 1 77 ? -8.787 -5.927 -4.530 1.00 50.69 77 GLN A O 1
#

InterPro domains:
  IPR000083 Fibronectin, type I [PF00039] (2-39)
  IPR000083 Fibronectin, type I [PF00039] (46-75)
  IPR000083 Fibronectin, type I [PS51091] (1-42)
  IPR000083 Fibronectin, type I [SM00058] (2-44)
  IPR000083 Fibronectin, type I [SM00058] (46-77)
  IPR000083 Fibronectin, type I [cd00061] (1-42)